Protein AF-A0A523HR66-F1 (afdb_monomer_lite)

Foldseek 3Di:
DPVLVVLLVLLVVLLVVLLVLLVVVCVVPVPDPLNVVSVVLNVVSVCCCQQCPPVVHPNVCCLVVCCVVPVVVSVVVSLCCLQVVLVVLLVVLVVLLVVLVVVLVCCVPVVPPPDDNVVSVVSNVSSVVSNVSSVVSNVVSVVVVVVVVVVVVVD

Radius of gyration: 19.07 Å; chains: 1; bounding box: 44×31×57 Å

Secondary structure (DSSP, 8-state):
--HHHHHHHHHHHHHHHHHHHHHHHHHH-TTSHHHHHHHHHHHHHHHHHHHHHSTT-HHHHHHHHHHHH-HHHHHHHHHHHHHHHH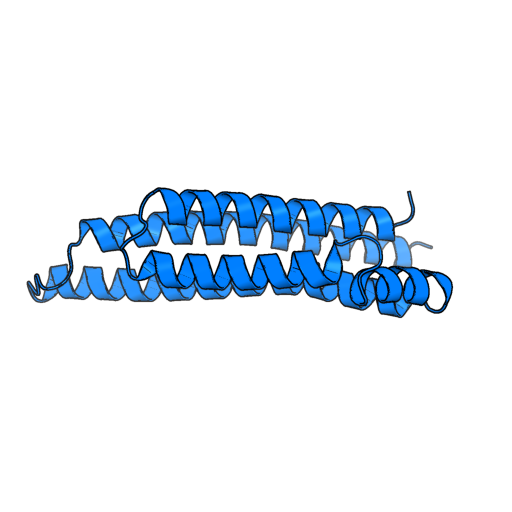HHHHHHHHHHHHHHHHHHHHHHHH--TTS-HHHHHHHHHHHHHHHHHHHHHHHHHHHHHHHHHHHHH--

Structure (mmCIF, N/CA/C/O backbone):
data_AF-A0A523HR66-F1
#
_entry.id   AF-A0A523HR66-F1
#
loop_
_atom_site.group_PDB
_atom_site.id
_atom_site.type_symbol
_atom_site.label_atom_id
_atom_site.label_alt_id
_atom_site.label_comp_id
_atom_site.label_asym_id
_atom_site.label_entity_id
_atom_site.label_seq_id
_atom_site.pdbx_PDB_ins_code
_atom_site.Cartn_x
_atom_site.Cartn_y
_atom_site.Cartn_z
_atom_site.occupancy
_atom_site.B_iso_or_equiv
_atom_site.auth_seq_id
_atom_site.auth_comp_id
_atom_site.auth_asym_id
_atom_site.auth_atom_id
_atom_site.pdbx_PDB_model_num
ATOM 1 N N . MET A 1 1 ? 21.439 -5.959 -16.331 1.00 48.25 1 MET A N 1
ATOM 2 C CA . MET A 1 1 ? 19.974 -6.101 -16.129 1.00 48.25 1 MET A CA 1
ATOM 3 C C . MET A 1 1 ? 19.286 -4.898 -16.745 1.00 48.25 1 MET A C 1
ATOM 5 O O . MET A 1 1 ? 19.610 -3.786 -16.339 1.00 48.25 1 MET A O 1
ATOM 9 N N . SER A 1 2 ? 18.375 -5.104 -17.701 1.00 54.72 2 SER A N 1
ATOM 10 C CA . SER A 1 2 ? 17.551 -4.022 -18.259 1.00 54.72 2 SER A CA 1
ATOM 11 C C . SER A 1 2 ? 16.776 -3.313 -17.135 1.00 54.72 2 SER A C 1
ATOM 13 O O . SER A 1 2 ? 16.389 -3.949 -16.150 1.00 54.72 2 SER A O 1
ATOM 15 N N . GLY A 1 3 ? 16.569 -1.993 -17.238 1.00 56.41 3 GLY A N 1
ATOM 16 C CA . GLY A 1 3 ? 15.866 -1.202 -16.208 1.00 56.41 3 GLY A CA 1
ATOM 17 C C . GLY A 1 3 ? 14.473 -1.749 -15.871 1.00 56.41 3 GLY A C 1
ATOM 18 O O . GLY A 1 3 ? 14.011 -1.676 -14.739 1.00 56.41 3 GLY A O 1
ATOM 19 N N . VAL A 1 4 ? 13.868 -2.426 -16.833 1.00 54.88 4 VAL A N 1
ATOM 20 C CA . VAL A 1 4 ? 12.575 -3.101 -16.762 1.00 54.88 4 VAL A CA 1
ATOM 21 C C . VAL A 1 4 ? 12.579 -4.278 -15.789 1.00 54.88 4 VAL A C 1
ATOM 23 O O . VAL A 1 4 ? 11.679 -4.398 -14.965 1.00 54.88 4 VAL A O 1
ATOM 26 N N . LEU A 1 5 ? 13.617 -5.120 -15.825 1.00 58.59 5 LEU A N 1
ATOM 27 C CA . LEU A 1 5 ? 13.740 -6.260 -14.916 1.00 58.59 5 LEU A CA 1
ATOM 28 C C . LEU A 1 5 ? 13.903 -5.790 -13.461 1.00 58.59 5 LEU A C 1
ATOM 30 O O . LEU A 1 5 ? 13.418 -6.438 -12.535 1.00 58.59 5 LEU A O 1
ATOM 34 N N . LYS A 1 6 ? 14.547 -4.631 -13.255 1.00 65.06 6 LYS A N 1
ATOM 35 C CA . LYS A 1 6 ? 14.640 -3.987 -11.936 1.00 65.06 6 LYS A CA 1
ATOM 36 C C . LYS A 1 6 ? 13.274 -3.479 -11.454 1.00 65.06 6 LYS A C 1
ATOM 38 O O . LYS A 1 6 ? 12.934 -3.720 -10.298 1.00 65.06 6 LYS A O 1
ATOM 43 N N . VAL A 1 7 ? 12.489 -2.834 -12.323 1.00 63.22 7 VAL A N 1
ATOM 44 C CA . VAL A 1 7 ? 11.137 -2.342 -11.990 1.00 63.22 7 VAL A CA 1
ATOM 45 C C . VAL A 1 7 ? 10.182 -3.504 -11.704 1.00 63.22 7 VAL A C 1
ATOM 47 O O . VAL A 1 7 ? 9.538 -3.509 -10.661 1.00 63.22 7 VAL A O 1
ATOM 50 N N . ALA A 1 8 ? 10.156 -4.534 -12.553 1.00 63.09 8 ALA A N 1
ATOM 51 C CA . ALA A 1 8 ? 9.316 -5.716 -12.362 1.00 63.09 8 ALA A CA 1
ATOM 52 C C . ALA A 1 8 ? 9.640 -6.454 -11.053 1.00 63.09 8 ALA A C 1
ATOM 54 O O . ALA A 1 8 ? 8.741 -6.757 -10.268 1.00 63.09 8 ALA A O 1
ATOM 55 N N . ARG A 1 9 ? 10.934 -6.676 -10.764 1.00 68.38 9 ARG A N 1
ATOM 56 C CA . ARG A 1 9 ? 11.381 -7.275 -9.497 1.00 68.38 9 ARG A CA 1
ATOM 57 C C . ARG A 1 9 ? 10.957 -6.435 -8.291 1.00 68.38 9 ARG A C 1
ATOM 59 O O . ARG A 1 9 ? 10.593 -6.993 -7.262 1.00 68.38 9 ARG A O 1
ATOM 66 N N . ARG A 1 10 ? 10.986 -5.105 -8.399 1.00 68.31 10 ARG A N 1
ATOM 67 C CA . ARG A 1 10 ? 10.560 -4.220 -7.310 1.00 68.31 10 ARG A CA 1
ATOM 68 C C . ARG A 1 10 ? 9.056 -4.269 -7.077 1.00 68.31 10 ARG A C 1
ATOM 70 O O . ARG A 1 10 ? 8.646 -4.380 -5.926 1.00 68.31 10 ARG A O 1
ATOM 77 N N . THR A 1 11 ? 8.252 -4.207 -8.135 1.00 68.19 11 THR A N 1
ATOM 78 C CA . THR A 1 11 ? 6.794 -4.333 -8.020 1.00 68.19 11 THR A CA 1
ATOM 79 C C . THR A 1 11 ? 6.434 -5.655 -7.348 1.00 68.19 11 THR A C 1
ATOM 81 O O . THR A 1 11 ? 5.623 -5.668 -6.434 1.00 68.19 11 THR A O 1
ATOM 84 N N . LEU A 1 12 ? 7.127 -6.740 -7.705 1.00 70.06 12 LEU A N 1
ATOM 85 C CA . LEU A 1 12 ? 7.025 -8.041 -7.043 1.00 70.06 12 LEU A CA 1
ATOM 86 C C . LEU A 1 12 ? 7.324 -7.999 -5.543 1.00 70.06 12 LEU A C 1
ATOM 88 O O . LEU A 1 12 ? 6.536 -8.509 -4.753 1.00 70.06 12 LEU A O 1
ATOM 92 N N . ILE A 1 13 ? 8.446 -7.391 -5.150 1.00 76.25 13 ILE A N 1
ATOM 93 C CA . ILE A 1 13 ? 8.841 -7.270 -3.739 1.00 76.25 13 ILE A CA 1
ATOM 94 C C . ILE A 1 13 ? 7.794 -6.476 -2.953 1.00 76.25 13 ILE A C 1
ATOM 96 O O . ILE A 1 13 ? 7.407 -6.893 -1.865 1.00 76.25 13 ILE A O 1
ATOM 100 N N . TRP A 1 14 ? 7.313 -5.362 -3.510 1.00 73.69 14 TRP A N 1
ATOM 101 C CA . TRP A 1 14 ? 6.275 -4.543 -2.884 1.00 73.69 14 TRP A CA 1
ATOM 102 C C . TRP A 1 14 ? 4.967 -5.323 -2.715 1.00 73.69 14 TRP A C 1
ATOM 104 O O . TRP A 1 14 ? 4.438 -5.404 -1.608 1.00 73.69 14 TRP A O 1
ATOM 114 N N . VAL A 1 15 ? 4.482 -5.947 -3.790 1.00 74.62 15 VAL A N 1
ATOM 115 C CA . VAL A 1 15 ? 3.260 -6.760 -3.786 1.00 74.62 15 VAL A CA 1
ATOM 116 C C . VAL A 1 15 ? 3.362 -7.903 -2.773 1.00 74.62 15 VAL A C 1
ATOM 118 O O . VAL A 1 15 ? 2.421 -8.138 -2.019 1.00 74.62 15 VAL A O 1
ATOM 121 N N . PHE A 1 16 ? 4.501 -8.599 -2.724 1.00 77.62 16 PHE A N 1
ATOM 122 C CA . PHE A 1 16 ? 4.715 -9.720 -1.811 1.00 77.62 16 PHE A CA 1
ATOM 123 C C . PHE A 1 16 ? 4.772 -9.270 -0.347 1.00 77.62 16 PHE A C 1
ATOM 125 O O . PHE A 1 16 ? 4.114 -9.866 0.509 1.00 77.62 16 PHE A O 1
ATOM 132 N N . ALA A 1 17 ? 5.515 -8.198 -0.054 1.00 79.38 17 ALA A N 1
ATOM 133 C CA . ALA A 1 17 ? 5.598 -7.631 1.290 1.00 79.38 17 ALA A CA 1
ATOM 134 C C . ALA A 1 17 ? 4.218 -7.179 1.781 1.00 79.38 17 ALA A C 1
ATOM 136 O O . ALA A 1 17 ? 3.811 -7.520 2.892 1.00 79.38 17 ALA A O 1
ATOM 137 N N . MET A 1 18 ? 3.465 -6.480 0.928 1.00 79.31 18 MET A N 1
ATOM 138 C CA . MET A 1 18 ? 2.143 -5.984 1.288 1.00 79.31 18 MET A CA 1
ATOM 139 C C . MET A 1 18 ? 1.123 -7.117 1.438 1.00 79.31 18 MET A C 1
ATOM 141 O O . MET A 1 18 ? 0.368 -7.138 2.405 1.00 79.31 18 MET A O 1
ATOM 145 N N . GLY A 1 19 ? 1.162 -8.119 0.554 1.00 78.44 19 GLY A N 1
ATOM 146 C CA . GLY A 1 19 ? 0.352 -9.331 0.684 1.00 78.44 19 GLY A CA 1
ATOM 147 C C . GLY A 1 19 ? 0.620 -10.086 1.989 1.00 78.44 19 GLY A C 1
ATOM 148 O O . GLY A 1 19 ? -0.320 -10.497 2.662 1.00 78.44 19 GLY A O 1
ATOM 149 N N . SER A 1 20 ? 1.888 -10.199 2.394 1.00 79.75 20 SER A N 1
ATOM 150 C CA . SER A 1 20 ? 2.286 -10.869 3.641 1.00 79.75 20 SER A CA 1
ATOM 151 C C . SER A 1 20 ? 1.758 -10.145 4.882 1.00 79.75 20 SER A C 1
ATOM 153 O O . SER A 1 20 ? 1.245 -10.782 5.800 1.00 79.75 20 SER A O 1
ATOM 155 N N . ILE A 1 21 ? 1.830 -8.810 4.895 1.00 80.94 21 ILE A N 1
ATOM 156 C CA . ILE A 1 21 ? 1.314 -7.980 5.993 1.00 80.94 21 ILE A CA 1
ATOM 157 C C . ILE A 1 21 ? -0.206 -8.112 6.105 1.00 80.94 21 ILE A C 1
ATOM 159 O O . ILE A 1 21 ? -0.729 -8.342 7.195 1.00 80.94 21 ILE A O 1
ATOM 163 N N . LEU A 1 22 ? -0.919 -8.025 4.980 1.00 80.69 22 LEU A N 1
ATOM 164 C CA . LEU A 1 22 ? -2.375 -8.148 4.973 1.00 80.69 22 LEU A CA 1
ATOM 165 C C . LEU A 1 22 ? -2.841 -9.549 5.390 1.00 80.69 22 LEU A C 1
ATOM 167 O O . LEU A 1 22 ? -3.818 -9.665 6.132 1.00 80.69 22 LEU A O 1
ATOM 171 N N . LEU A 1 23 ? -2.136 -10.604 4.959 1.00 77.69 23 LEU A N 1
ATOM 172 C CA . LEU A 1 23 ? -2.390 -11.978 5.404 1.00 77.69 23 LEU A CA 1
ATOM 173 C C . LEU A 1 23 ? -2.188 -12.109 6.915 1.00 77.69 23 LEU A C 1
ATOM 175 O O . LEU A 1 23 ? -3.057 -12.651 7.597 1.00 77.69 23 LEU A O 1
ATOM 179 N N . GLY A 1 24 ? -1.091 -11.558 7.445 1.00 77.50 24 GLY A N 1
ATOM 180 C CA . GLY A 1 24 ? -0.823 -11.524 8.882 1.00 77.50 24 GLY A CA 1
ATOM 181 C C . GLY A 1 24 ? -1.943 -10.835 9.663 1.00 77.50 24 GLY A C 1
ATOM 182 O O . GLY A 1 24 ? -2.435 -11.377 10.650 1.00 77.50 24 GLY A O 1
ATOM 183 N N . PHE A 1 25 ? -2.427 -9.687 9.189 1.00 76.38 25 PHE A N 1
ATOM 184 C CA . PHE A 1 25 ? -3.528 -8.970 9.836 1.00 76.38 25 PHE A CA 1
ATOM 185 C C . PHE A 1 25 ? -4.864 -9.703 9.760 1.00 76.38 25 PHE A C 1
ATOM 187 O O . PHE A 1 25 ? -5.579 -9.768 10.761 1.00 76.38 25 PHE A O 1
ATOM 194 N N . SER A 1 26 ? -5.192 -10.302 8.613 1.00 72.94 26 SER A N 1
ATOM 195 C CA . SER A 1 26 ? -6.419 -11.091 8.480 1.00 72.94 26 SER A CA 1
ATOM 196 C C . SER A 1 26 ? -6.388 -12.374 9.312 1.00 72.94 26 SER A C 1
ATOM 198 O O . SER A 1 26 ? -7.456 -12.846 9.698 1.00 72.94 26 SER A O 1
ATOM 200 N N . ALA A 1 27 ? -5.211 -12.955 9.560 1.00 71.44 27 ALA A N 1
ATOM 201 C CA . ALA A 1 27 ? -5.063 -14.135 10.407 1.00 71.44 27 ALA A CA 1
ATOM 202 C C . ALA A 1 27 ? -5.191 -13.790 11.899 1.00 71.44 27 ALA A C 1
ATOM 204 O O . ALA A 1 27 ? -5.789 -14.551 12.654 1.00 71.44 27 ALA A O 1
ATOM 205 N N . LEU A 1 28 ? -4.668 -12.633 12.316 1.00 72.25 28 LEU A N 1
ATOM 206 C CA . LEU A 1 28 ? -4.679 -12.207 13.718 1.00 72.25 28 LEU A CA 1
ATOM 207 C C . LEU A 1 28 ? -6.046 -11.702 14.199 1.00 72.25 28 LEU A C 1
ATOM 209 O O . LEU A 1 28 ? -6.320 -11.757 15.395 1.00 72.25 28 LEU A O 1
ATOM 213 N N . ASN A 1 29 ? -6.909 -11.208 13.305 1.00 65.94 29 ASN A N 1
ATOM 214 C CA . ASN A 1 29 ? -8.242 -10.738 13.687 1.00 65.94 29 ASN A CA 1
ATOM 215 C C . ASN A 1 29 ? -9.292 -10.982 12.581 1.00 65.94 29 ASN A C 1
ATOM 217 O O . ASN A 1 29 ? -9.685 -10.039 11.893 1.00 65.94 29 ASN A O 1
ATOM 221 N N . PRO A 1 30 ? -9.758 -12.232 12.387 1.00 61.81 30 PRO A N 1
ATOM 222 C CA . PRO A 1 30 ? -10.580 -12.627 11.238 1.00 61.81 30 PRO A CA 1
ATOM 223 C C . PRO A 1 30 ? -12.051 -12.181 11.291 1.00 61.81 30 PRO A C 1
ATOM 225 O O . PRO A 1 30 ? -12.735 -12.278 10.268 1.00 61.81 30 PRO A O 1
ATOM 228 N N . PHE A 1 31 ? -12.547 -11.721 12.443 1.00 65.19 31 PHE A N 1
ATOM 229 C CA . PHE A 1 31 ? -13.963 -11.386 12.652 1.00 65.19 31 PHE A CA 1
ATOM 230 C C . PHE A 1 31 ? -14.232 -9.881 12.796 1.00 65.19 31 PHE A C 1
ATOM 232 O O . PHE A 1 31 ? -15.388 -9.480 12.889 1.00 65.19 31 PHE A O 1
ATOM 239 N N . SER A 1 32 ? -13.195 -9.036 12.796 1.00 65.44 32 SER A N 1
ATOM 240 C CA . SER A 1 32 ? -13.386 -7.582 12.851 1.00 65.44 32 SER A CA 1
ATOM 241 C C . SER A 1 32 ? -13.841 -7.008 11.507 1.00 65.44 32 SER A C 1
ATOM 243 O O . SER A 1 32 ? -13.539 -7.545 10.439 1.00 65.44 32 SER A O 1
ATOM 245 N N . SER A 1 33 ? -14.516 -5.858 11.542 1.00 64.62 33 SER A N 1
ATOM 246 C CA . SER A 1 33 ? -14.818 -5.051 10.349 1.00 64.62 33 SER A CA 1
ATOM 247 C C . SER A 1 33 ? -13.548 -4.691 9.561 1.00 64.62 33 SER A C 1
ATOM 249 O O . SER A 1 33 ? -13.562 -4.659 8.329 1.00 64.62 33 SER A O 1
ATOM 251 N N . THR A 1 34 ? -12.420 -4.534 10.259 1.00 66.81 34 THR A N 1
ATOM 252 C CA . THR A 1 34 ? -11.082 -4.351 9.685 1.00 66.81 34 THR A CA 1
ATOM 253 C C . THR A 1 34 ? -10.662 -5.537 8.808 1.00 66.81 34 THR A C 1
ATOM 255 O O . THR A 1 34 ? -10.068 -5.337 7.749 1.00 66.81 34 THR A O 1
ATOM 258 N N . ALA A 1 35 ? -11.034 -6.769 9.168 1.00 66.31 35 ALA A N 1
ATOM 259 C CA . ALA A 1 35 ? -10.717 -7.974 8.400 1.00 66.31 35 ALA A CA 1
ATOM 260 C C . ALA A 1 35 ? -11.328 -7.958 6.991 1.00 66.31 35 ALA A C 1
ATOM 262 O O . ALA A 1 35 ? -10.704 -8.428 6.041 1.00 66.31 35 ALA A O 1
ATOM 263 N N . LEU A 1 36 ? -12.534 -7.402 6.836 1.00 71.12 36 LEU A N 1
ATOM 264 C CA . LEU A 1 36 ? -13.216 -7.308 5.543 1.00 71.12 36 LEU A CA 1
ATOM 265 C C . LEU A 1 36 ? -12.462 -6.360 4.599 1.00 71.12 36 LEU A C 1
ATOM 267 O O . LEU A 1 36 ? -12.207 -6.712 3.447 1.00 71.12 36 LEU A O 1
ATOM 271 N N . VAL A 1 37 ? -12.010 -5.212 5.113 1.00 72.44 37 VAL A N 1
ATOM 272 C CA . VAL A 1 37 ? -11.172 -4.263 4.362 1.00 72.44 37 VAL A CA 1
ATOM 273 C C . VAL A 1 37 ? -9.833 -4.901 3.983 1.00 72.44 37 VAL A C 1
ATOM 275 O O . VAL A 1 37 ? -9.426 -4.829 2.825 1.00 72.44 37 VAL A O 1
ATOM 278 N N . MET A 1 38 ? -9.177 -5.605 4.911 1.00 73.44 38 MET A N 1
ATOM 279 C CA . MET A 1 38 ? -7.915 -6.304 4.628 1.00 73.44 38 MET A CA 1
ATOM 280 C C . MET A 1 38 ? -8.082 -7.403 3.567 1.00 73.44 38 MET A C 1
ATOM 282 O O . MET A 1 38 ? -7.226 -7.552 2.697 1.00 73.44 38 MET A O 1
ATOM 286 N N . ARG A 1 39 ? -9.201 -8.141 3.578 1.00 75.19 39 ARG A N 1
ATOM 287 C CA . ARG A 1 39 ? -9.538 -9.143 2.550 1.00 75.19 39 ARG A CA 1
ATOM 288 C C . ARG A 1 39 ? -9.795 -8.513 1.183 1.00 75.19 39 ARG A C 1
ATOM 290 O O . ARG A 1 39 ? -9.326 -9.051 0.186 1.00 75.19 39 ARG A O 1
ATOM 297 N N . LEU A 1 40 ? -10.482 -7.371 1.127 1.00 78.62 40 LEU A N 1
ATOM 298 C CA . LEU A 1 40 ? -10.666 -6.609 -0.114 1.00 78.62 40 LEU A CA 1
ATOM 299 C C . LEU A 1 40 ? -9.325 -6.120 -0.675 1.00 78.62 40 LEU A C 1
ATOM 301 O O . LEU A 1 40 ? -9.061 -6.282 -1.864 1.00 78.62 40 LEU A O 1
ATOM 305 N N . LEU A 1 41 ? -8.445 -5.590 0.178 1.00 78.69 41 LEU A N 1
ATOM 306 C CA . LEU A 1 41 ? -7.093 -5.186 -0.218 1.00 78.69 41 LEU A CA 1
ATOM 307 C C . LEU A 1 41 ? -6.260 -6.373 -0.719 1.00 78.69 41 LEU A C 1
ATOM 309 O O . LEU A 1 41 ? -5.561 -6.253 -1.727 1.00 78.69 41 LEU A O 1
ATOM 313 N N . MET A 1 42 ? -6.369 -7.533 -0.065 1.00 79.06 42 MET A N 1
ATOM 314 C CA . MET A 1 42 ? -5.743 -8.766 -0.542 1.00 79.06 42 MET A CA 1
ATOM 315 C C . MET A 1 42 ? -6.308 -9.231 -1.876 1.00 79.06 42 MET A C 1
ATOM 3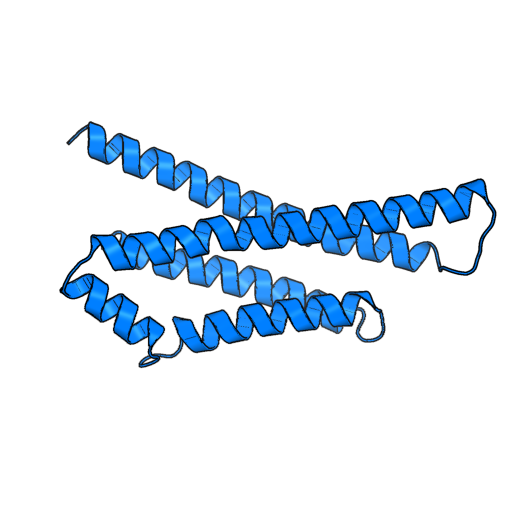17 O O . MET A 1 42 ? -5.533 -9.662 -2.721 1.00 79.06 42 MET A O 1
ATOM 321 N N . LEU A 1 43 ? -7.621 -9.122 -2.098 1.00 79.25 43 LEU A N 1
ATOM 322 C CA . LEU A 1 43 ? -8.240 -9.459 -3.378 1.00 79.25 43 LEU A CA 1
ATOM 323 C C . LEU A 1 43 ? -7.709 -8.552 -4.492 1.00 79.25 43 LEU A C 1
ATOM 325 O O . LEU A 1 43 ? -7.362 -9.044 -5.560 1.00 79.25 43 LEU A O 1
ATOM 329 N N . ILE A 1 44 ? -7.573 -7.249 -4.235 1.00 75.75 44 ILE A N 1
ATOM 330 C CA . ILE A 1 44 ? -6.987 -6.299 -5.191 1.00 75.75 44 ILE A CA 1
ATOM 331 C C . ILE A 1 44 ? -5.541 -6.694 -5.519 1.00 75.75 44 ILE A C 1
ATOM 333 O O . ILE A 1 44 ? -5.181 -6.785 -6.692 1.00 75.75 44 ILE A O 1
ATOM 337 N N . LEU A 1 45 ? -4.720 -6.991 -4.506 1.00 74.12 45 LEU A N 1
ATOM 338 C CA . LEU A 1 45 ? -3.351 -7.477 -4.714 1.00 74.12 45 LEU A CA 1
ATOM 339 C C . LEU A 1 45 ? -3.320 -8.805 -5.471 1.00 74.12 45 LEU A C 1
ATOM 341 O O . LEU A 1 45 ? -2.498 -8.963 -6.368 1.00 74.12 45 LEU A O 1
ATOM 345 N N . ALA A 1 46 ? -4.221 -9.733 -5.156 1.00 70.69 46 ALA A N 1
ATOM 346 C CA . ALA A 1 46 ? -4.346 -11.017 -5.830 1.00 70.69 46 ALA A CA 1
ATOM 347 C C . ALA A 1 46 ? -4.758 -10.848 -7.297 1.00 70.69 46 ALA A C 1
ATOM 349 O O . ALA A 1 46 ? -4.230 -11.551 -8.148 1.00 70.69 46 ALA A O 1
ATOM 350 N N . 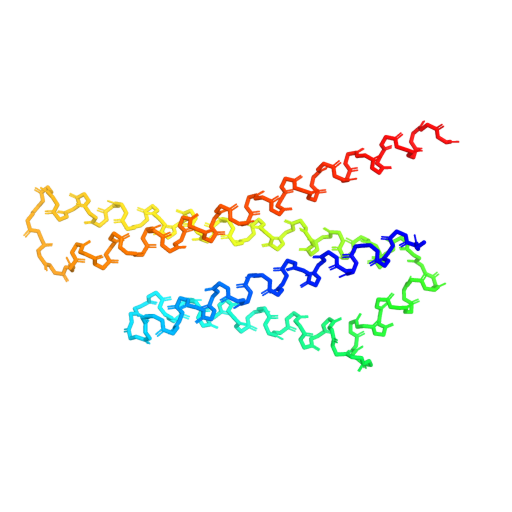VAL A 1 47 ? -5.630 -9.889 -7.621 1.00 69.75 47 VAL A N 1
ATOM 351 C CA . VAL A 1 47 ? -5.987 -9.541 -9.004 1.00 69.75 47 VAL A CA 1
ATOM 352 C C . VAL A 1 47 ? -4.793 -8.920 -9.729 1.00 69.75 47 VAL A C 1
ATOM 354 O O . VAL A 1 47 ? -4.515 -9.300 -10.862 1.00 69.75 47 VAL A O 1
ATOM 357 N N . ILE A 1 48 ? -4.035 -8.029 -9.082 1.00 67.44 48 ILE A N 1
ATOM 358 C CA . ILE A 1 48 ? -2.801 -7.458 -9.650 1.00 67.44 48 ILE A CA 1
ATOM 359 C C . ILE A 1 48 ? -1.751 -8.556 -9.886 1.00 67.44 48 ILE A C 1
ATOM 361 O O . ILE A 1 48 ? -1.106 -8.569 -10.933 1.00 67.44 48 ILE A O 1
ATOM 365 N N . LEU A 1 49 ? -1.605 -9.504 -8.957 1.00 66.81 49 LEU A N 1
ATOM 366 C CA . LEU A 1 49 ? -0.745 -10.687 -9.075 1.00 66.81 49 LEU A CA 1
ATOM 367 C C . LEU A 1 49 ? -1.210 -11.618 -10.197 1.00 66.81 49 LEU A C 1
ATOM 369 O O . LEU A 1 49 ? -0.419 -12.001 -11.052 1.00 66.81 49 LEU A O 1
ATOM 373 N N . ALA A 1 50 ? -2.491 -11.969 -10.233 1.00 62.97 50 ALA A N 1
ATOM 374 C CA . ALA A 1 50 ? -3.052 -12.873 -11.230 1.00 62.97 50 ALA A CA 1
ATOM 375 C C . ALA A 1 50 ? -2.972 -12.270 -12.637 1.00 62.97 50 ALA A C 1
ATOM 377 O O . ALA A 1 50 ? -2.598 -12.945 -13.595 1.00 62.97 50 ALA A O 1
ATOM 378 N N . ALA A 1 51 ? -3.259 -10.976 -12.760 1.00 60.00 51 ALA A N 1
ATOM 379 C CA . ALA A 1 51 ? -3.172 -10.272 -14.023 1.00 60.00 51 ALA A CA 1
ATOM 380 C C . ALA A 1 51 ? -1.714 -9.997 -14.423 1.00 60.00 51 ALA A C 1
ATOM 382 O O . ALA A 1 51 ? -1.374 -10.160 -15.589 1.00 60.00 51 ALA A O 1
ATOM 383 N N . GLY A 1 52 ? -0.833 -9.615 -13.497 1.00 53.28 52 GLY A N 1
ATOM 384 C CA . GLY A 1 52 ? 0.521 -9.133 -13.797 1.00 53.28 52 GLY A CA 1
ATOM 385 C C . GLY A 1 52 ? 1.656 -10.155 -13.688 1.00 53.28 52 GLY A C 1
ATOM 386 O O . GLY A 1 52 ? 2.696 -9.947 -14.308 1.00 53.28 52 GLY A O 1
ATOM 387 N N . LEU A 1 53 ? 1.488 -11.233 -12.915 1.00 54.69 53 LEU A N 1
ATOM 388 C CA . LEU A 1 53 ? 2.577 -12.135 -12.511 1.00 54.69 53 LEU A CA 1
ATOM 389 C C . LEU A 1 53 ? 2.390 -13.604 -12.872 1.00 54.69 53 LEU A C 1
ATOM 391 O O . LEU A 1 53 ? 3.343 -14.372 -12.739 1.00 54.69 53 LEU A O 1
ATOM 395 N N . PHE A 1 54 ? 1.226 -13.999 -13.391 1.00 53.31 54 PHE A N 1
ATOM 396 C CA . PHE A 1 54 ? 1.129 -15.304 -14.031 1.00 53.31 54 PHE A CA 1
ATOM 397 C C . PHE A 1 54 ? 1.952 -15.301 -15.328 1.00 53.31 54 PHE A C 1
ATOM 399 O O . PHE A 1 54 ? 1.694 -14.473 -16.211 1.00 53.31 54 PHE A O 1
ATOM 406 N N . PRO A 1 55 ? 2.921 -16.221 -15.492 1.00 48.09 55 PRO A N 1
ATOM 407 C CA . PRO A 1 55 ? 3.569 -16.400 -16.782 1.00 48.09 55 PRO A CA 1
ATOM 408 C C . PRO A 1 55 ? 2.478 -16.694 -17.819 1.00 48.09 55 PRO A C 1
ATOM 410 O O . PRO A 1 55 ? 1.581 -17.496 -17.569 1.00 48.09 55 PRO A O 1
ATOM 413 N N . ASN A 1 56 ? 2.527 -16.000 -18.960 1.00 52.62 56 ASN A N 1
ATOM 414 C CA . ASN A 1 56 ? 1.505 -16.012 -20.019 1.00 52.62 56 ASN A CA 1
ATOM 415 C C . ASN A 1 56 ? 0.166 -15.293 -19.737 1.00 52.62 56 ASN A C 1
ATOM 417 O O . ASN A 1 56 ? -0.733 -15.395 -20.580 1.00 52.62 56 ASN A O 1
ATOM 421 N N . SER A 1 57 ? 0.023 -14.519 -18.657 1.00 57.75 57 SER A N 1
ATOM 422 C CA . SER A 1 57 ? -1.151 -13.649 -18.465 1.00 57.75 57 SER A CA 1
ATOM 423 C C . SER A 1 57 ? -1.214 -12.520 -19.510 1.00 57.75 57 SER A C 1
ATOM 425 O O . SER A 1 57 ? -0.196 -12.155 -20.102 1.00 57.75 57 SER A O 1
ATOM 427 N N . TYR A 1 58 ? -2.399 -11.937 -19.743 1.00 57.34 58 TYR A N 1
ATOM 428 C CA . TYR A 1 58 ? -2.571 -10.841 -20.713 1.00 57.34 58 TYR A CA 1
ATOM 429 C C . TYR A 1 58 ? -1.658 -9.651 -20.400 1.00 57.34 58 TYR A C 1
ATOM 431 O O . TYR A 1 58 ? -1.008 -9.133 -21.296 1.00 57.34 58 TYR A O 1
ATOM 439 N N . LEU A 1 59 ? -1.540 -9.263 -19.128 1.00 53.88 59 LEU A N 1
ATOM 440 C CA . LEU A 1 59 ? -0.709 -8.141 -18.688 1.00 53.88 59 LEU A CA 1
ATOM 441 C C . LEU A 1 59 ? 0.792 -8.487 -18.674 1.00 53.88 59 LEU A C 1
ATOM 443 O O . LEU A 1 59 ? 1.592 -7.611 -18.979 1.00 53.88 59 LEU A O 1
ATOM 447 N N . HIS A 1 60 ? 1.187 -9.745 -18.424 1.00 58.28 60 HIS A N 1
ATOM 448 C CA . HIS A 1 60 ? 2.572 -10.207 -18.600 1.00 58.28 60 HIS A CA 1
ATOM 449 C C . HIS A 1 60 ? 2.968 -10.218 -20.080 1.00 58.28 60 HIS A C 1
ATOM 451 O O . HIS A 1 60 ? 4.000 -9.663 -20.446 1.00 58.28 60 HIS A O 1
ATOM 457 N N . ARG A 1 61 ? 2.135 -10.802 -20.955 1.00 60.09 61 ARG A N 1
ATOM 458 C CA . ARG A 1 61 ? 2.363 -10.789 -22.408 1.00 60.09 61 ARG A CA 1
ATOM 459 C C . ARG A 1 61 ? 2.331 -9.375 -22.957 1.00 60.09 61 ARG A C 1
ATOM 461 O O . ARG A 1 61 ? 3.172 -9.065 -23.779 1.00 60.09 61 ARG A O 1
ATOM 468 N N . PHE A 1 62 ? 1.413 -8.530 -22.491 1.00 56.41 62 PHE A N 1
ATOM 469 C CA . PHE A 1 62 ? 1.348 -7.124 -22.867 1.00 56.41 62 PHE A CA 1
ATOM 470 C C . PHE A 1 62 ? 2.569 -6.368 -22.365 1.00 56.41 62 PHE A C 1
ATOM 472 O O . PHE A 1 62 ? 3.129 -5.604 -23.130 1.00 56.41 62 PHE A O 1
ATOM 479 N N . ALA A 1 63 ? 3.034 -6.584 -21.132 1.00 56.19 63 ALA A N 1
ATOM 480 C CA . ALA A 1 63 ? 4.267 -5.980 -20.641 1.00 56.19 63 ALA A CA 1
ATOM 481 C C . ALA A 1 63 ? 5.447 -6.418 -21.511 1.00 56.19 63 ALA A C 1
ATOM 483 O O . ALA A 1 63 ? 6.093 -5.562 -22.090 1.00 56.19 63 ALA A O 1
ATOM 484 N N . VAL A 1 64 ? 5.681 -7.720 -21.689 1.00 57.81 64 VAL A N 1
ATOM 485 C CA . VAL A 1 64 ? 6.794 -8.249 -22.498 1.00 57.81 64 VAL A CA 1
ATOM 486 C C . VAL A 1 64 ? 6.699 -7.815 -23.970 1.00 57.81 64 VAL A C 1
ATOM 488 O O . VAL A 1 64 ? 7.687 -7.357 -24.531 1.00 57.81 64 VAL A O 1
ATOM 491 N N . SER A 1 65 ? 5.514 -7.852 -24.589 1.00 55.34 65 SER A N 1
ATOM 492 C CA . SER A 1 65 ? 5.323 -7.445 -25.990 1.00 55.34 65 SER A CA 1
ATOM 493 C C . SER A 1 65 ? 5.398 -5.933 -26.187 1.00 55.34 65 SER A C 1
ATOM 495 O O . SER A 1 65 ? 5.969 -5.464 -27.169 1.00 55.34 65 SER A O 1
ATOM 497 N N . SER A 1 66 ? 4.870 -5.143 -25.249 1.00 51.44 66 SER A N 1
ATOM 498 C CA . SER A 1 66 ? 5.047 -3.691 -25.264 1.00 51.44 66 SER A CA 1
ATOM 499 C C . SER A 1 66 ? 6.477 -3.299 -24.908 1.00 51.44 66 SER A C 1
ATOM 501 O O . SER A 1 66 ? 6.915 -2.248 -25.348 1.00 51.44 66 SER A O 1
ATOM 503 N N . LEU A 1 67 ? 7.241 -4.137 -24.209 1.00 53.59 67 LEU A N 1
ATOM 504 C CA . LEU A 1 67 ? 8.671 -3.947 -23.978 1.00 53.59 67 LEU A CA 1
ATOM 505 C C . LEU A 1 67 ? 9.516 -4.208 -25.229 1.00 53.59 67 LEU A C 1
ATOM 507 O O . LEU A 1 67 ? 10.445 -3.443 -25.470 1.00 53.59 67 LEU A O 1
ATOM 511 N N . ASP A 1 68 ? 9.158 -5.208 -26.037 1.00 52.22 68 ASP A N 1
ATOM 512 C CA . ASP A 1 68 ? 9.833 -5.495 -27.310 1.00 52.22 68 ASP A CA 1
ATOM 513 C C . ASP A 1 68 ? 9.436 -4.519 -28.430 1.00 52.22 68 ASP A C 1
ATOM 515 O O . ASP A 1 68 ? 10.273 -4.138 -29.243 1.00 52.22 68 ASP A O 1
ATOM 519 N N . GLN A 1 69 ? 8.172 -4.076 -28.483 1.00 54.25 69 GLN A N 1
ATOM 520 C CA . GLN A 1 69 ? 7.681 -3.222 -29.576 1.00 54.25 69 GLN A CA 1
ATOM 521 C C . GLN A 1 69 ? 7.680 -1.717 -29.256 1.00 54.25 69 GLN A C 1
ATOM 523 O O . GLN A 1 69 ? 7.833 -0.907 -30.170 1.00 54.25 69 GLN A O 1
ATOM 528 N N . ARG A 1 70 ? 7.450 -1.307 -27.995 1.00 53.94 70 ARG A N 1
ATOM 529 C CA . ARG A 1 70 ? 7.362 0.106 -27.549 1.00 53.94 70 ARG A CA 1
ATOM 530 C C . ARG A 1 70 ? 7.782 0.270 -26.071 1.00 53.94 70 ARG A C 1
ATOM 532 O O . ARG A 1 70 ? 6.923 0.584 -25.232 1.00 53.94 70 ARG A O 1
ATOM 539 N N . PRO A 1 71 ? 9.075 0.095 -25.736 1.00 54.12 71 PRO A N 1
ATOM 540 C CA . PRO A 1 71 ? 9.578 -0.011 -24.357 1.00 54.12 71 PRO A CA 1
ATOM 541 C C . PRO A 1 71 ? 9.163 1.138 -23.425 1.00 54.12 71 PRO A C 1
ATOM 543 O O . PRO A 1 71 ? 9.009 0.947 -22.217 1.00 54.12 71 PRO A O 1
ATOM 546 N N . GLU A 1 72 ? 8.888 2.319 -23.976 1.00 59.00 72 GLU A N 1
ATOM 547 C CA . GLU A 1 72 ? 8.400 3.477 -23.227 1.00 59.00 72 GLU A CA 1
ATOM 548 C C . GLU A 1 72 ? 7.001 3.289 -22.614 1.00 59.00 72 GLU A C 1
ATOM 550 O O . GLU A 1 72 ? 6.740 3.791 -21.520 1.00 59.00 72 GLU A O 1
ATOM 555 N N . ARG A 1 73 ? 6.082 2.572 -23.280 1.00 55.53 73 ARG A N 1
ATOM 556 C CA . ARG A 1 73 ? 4.691 2.414 -22.808 1.00 55.53 73 ARG A CA 1
ATOM 557 C C . ARG A 1 73 ? 4.569 1.364 -21.705 1.00 55.53 73 ARG A C 1
ATOM 559 O O . ARG A 1 73 ? 3.905 1.628 -20.704 1.00 55.53 73 ARG A O 1
ATOM 566 N N . GLY A 1 74 ? 5.243 0.220 -21.852 1.00 54.94 74 GLY A N 1
ATOM 567 C CA . GLY A 1 74 ? 5.295 -0.821 -20.816 1.00 54.94 74 GLY A CA 1
ATOM 568 C C . GLY A 1 74 ? 5.999 -0.338 -19.543 1.00 54.94 74 GLY A C 1
ATOM 569 O O . GLY A 1 74 ? 5.532 -0.591 -18.432 1.00 54.94 74 GLY A O 1
ATOM 570 N N . SER A 1 75 ? 7.060 0.462 -19.707 1.00 58.84 75 SER A N 1
ATOM 571 C CA . SER A 1 75 ? 7.751 1.139 -18.604 1.00 58.84 75 SER A CA 1
ATOM 572 C C . SER A 1 75 ? 6.833 2.114 -17.854 1.00 58.84 75 SER A C 1
ATOM 574 O O . SER A 1 75 ? 6.741 2.043 -16.629 1.00 58.84 75 SER A O 1
ATOM 576 N N . ARG A 1 76 ? 6.076 2.971 -18.562 1.00 64.62 76 ARG A N 1
ATOM 577 C CA . ARG A 1 76 ? 5.154 3.933 -17.925 1.00 64.62 76 ARG A CA 1
ATOM 578 C C . ARG A 1 76 ? 4.089 3.256 -17.070 1.00 64.62 76 ARG A C 1
ATOM 580 O O . ARG A 1 76 ? 3.844 3.724 -15.967 1.00 64.62 76 ARG A O 1
ATOM 587 N N . LEU A 1 77 ? 3.482 2.168 -17.544 1.00 65.06 77 LEU A N 1
ATOM 588 C CA . LEU A 1 77 ? 2.423 1.479 -16.801 1.00 65.06 77 LEU A CA 1
ATOM 589 C C . LEU A 1 77 ? 2.963 0.799 -15.533 1.00 65.06 77 LEU A C 1
ATOM 591 O O . LEU A 1 77 ? 2.350 0.908 -14.474 1.00 65.06 77 LEU A O 1
ATOM 595 N N . MET A 1 78 ? 4.147 0.179 -15.600 1.00 65.06 78 MET A N 1
ATOM 596 C CA . MET A 1 78 ? 4.792 -0.377 -14.405 1.00 65.06 78 MET A CA 1
ATOM 597 C C . MET A 1 78 ? 5.239 0.698 -13.409 1.00 65.06 78 MET A C 1
ATOM 599 O O . MET A 1 78 ? 5.082 0.496 -12.208 1.00 65.06 78 MET A O 1
ATOM 603 N N . VAL A 1 79 ? 5.747 1.838 -13.889 1.00 66.12 79 VAL A N 1
ATOM 604 C CA . VAL A 1 79 ? 6.064 3.003 -13.043 1.00 66.12 79 VAL A CA 1
ATOM 605 C C . VAL A 1 79 ? 4.797 3.566 -12.394 1.00 66.12 79 VAL A C 1
ATOM 607 O O . VAL A 1 79 ? 4.809 3.958 -11.232 1.00 66.12 79 VAL A O 1
ATOM 610 N N . MET A 1 80 ? 3.681 3.572 -13.123 1.00 69.00 80 MET A N 1
ATOM 611 C CA . MET A 1 80 ? 2.395 4.007 -12.591 1.00 69.00 80 MET A CA 1
ATOM 612 C C . MET A 1 80 ? 1.960 3.087 -11.447 1.00 69.00 80 MET A C 1
ATOM 614 O O . MET A 1 80 ? 1.694 3.564 -10.352 1.00 69.00 80 MET A O 1
ATOM 618 N N . ILE A 1 81 ? 1.985 1.767 -11.641 1.00 68.62 81 ILE A N 1
ATOM 619 C CA . ILE A 1 81 ? 1.626 0.803 -10.588 1.00 68.62 81 ILE A CA 1
ATOM 620 C C . ILE A 1 81 ? 2.565 0.915 -9.378 1.00 68.62 81 ILE A C 1
ATOM 622 O O . ILE A 1 81 ? 2.096 0.885 -8.242 1.00 68.62 81 ILE A O 1
ATOM 626 N N . SER A 1 82 ? 3.872 1.081 -9.595 1.00 67.31 82 SER A N 1
ATOM 627 C CA . SER A 1 82 ? 4.841 1.152 -8.497 1.00 67.31 82 SER A CA 1
ATOM 628 C C . SER A 1 82 ? 4.740 2.434 -7.666 1.00 67.31 82 SER A C 1
ATOM 630 O O . SER A 1 82 ? 5.118 2.415 -6.499 1.00 67.31 82 SER A O 1
ATOM 632 N N . VAL A 1 83 ? 4.211 3.529 -8.221 1.00 73.38 83 VAL A N 1
ATOM 633 C CA . VAL A 1 83 ? 3.988 4.790 -7.491 1.00 73.38 83 VAL A CA 1
ATOM 634 C C . VAL A 1 83 ? 2.569 4.871 -6.926 1.00 73.38 83 VAL A C 1
ATOM 636 O O . VAL A 1 83 ? 2.395 5.156 -5.742 1.00 73.38 83 VAL A O 1
ATOM 639 N N . PHE A 1 84 ? 1.550 4.588 -7.742 1.00 78.19 84 PHE A N 1
ATOM 640 C CA . PHE A 1 84 ? 0.151 4.679 -7.323 1.00 78.19 84 PHE A CA 1
ATOM 641 C C . PHE A 1 84 ? -0.242 3.571 -6.347 1.00 78.19 84 PHE A C 1
ATOM 643 O O . PHE A 1 84 ? -1.041 3.831 -5.456 1.00 78.19 84 PHE A O 1
ATOM 650 N N . GLY A 1 85 ? 0.333 2.369 -6.459 1.00 75.56 85 GLY A N 1
ATOM 651 C CA . GLY A 1 85 ? 0.068 1.265 -5.535 1.00 75.56 85 GLY A CA 1
ATOM 652 C C . GLY A 1 85 ? 0.332 1.658 -4.077 1.00 75.56 85 GLY A C 1
ATOM 653 O O . GLY A 1 85 ? -0.615 1.719 -3.294 1.00 75.56 85 GLY A O 1
ATOM 654 N N . PRO A 1 86 ? 1.577 2.003 -3.701 1.00 80.19 86 PRO A N 1
ATOM 655 C CA . PRO A 1 86 ? 1.887 2.474 -2.353 1.00 80.19 86 PRO A CA 1
ATOM 656 C C . PRO A 1 86 ? 1.051 3.689 -1.929 1.00 80.19 86 PRO A C 1
ATOM 658 O O . PRO A 1 86 ? 0.622 3.761 -0.782 1.00 80.19 86 PRO A O 1
ATOM 661 N N . LEU A 1 87 ? 0.771 4.623 -2.845 1.00 84.12 87 LEU A N 1
ATOM 662 C CA . LEU A 1 87 ? -0.015 5.819 -2.542 1.00 84.12 87 LEU A CA 1
ATOM 663 C C . LEU A 1 87 ? -1.464 5.484 -2.155 1.00 84.12 87 LEU A C 1
ATOM 665 O O . LEU A 1 87 ? -1.967 6.016 -1.170 1.00 84.12 87 LEU A O 1
ATOM 669 N N . VAL A 1 88 ? -2.115 4.560 -2.868 1.00 84.12 88 VAL A N 1
ATOM 670 C CA . VAL A 1 88 ? -3.472 4.088 -2.540 1.00 84.12 88 VAL A CA 1
ATOM 671 C C . VAL A 1 88 ? -3.503 3.439 -1.157 1.00 84.12 88 VAL A C 1
ATOM 673 O O . VAL A 1 88 ? -4.364 3.770 -0.343 1.00 84.12 88 VAL A O 1
ATOM 676 N N . PHE A 1 89 ? -2.541 2.564 -0.854 1.00 82.50 89 PHE A N 1
ATOM 677 C CA . PHE A 1 89 ? -2.451 1.931 0.465 1.00 82.50 89 PHE A CA 1
ATOM 678 C C . PHE A 1 89 ? -2.203 2.947 1.585 1.00 82.50 89 PHE A C 1
ATOM 680 O O . PHE A 1 89 ? -2.770 2.814 2.670 1.00 82.50 89 PHE A O 1
ATOM 687 N N . LEU A 1 90 ? -1.409 3.986 1.321 1.00 84.31 90 LEU A N 1
ATOM 688 C CA . LEU A 1 90 ? -1.142 5.056 2.276 1.00 84.31 90 LEU A CA 1
ATOM 689 C C . LEU A 1 90 ? -2.394 5.892 2.568 1.00 84.31 90 LEU A C 1
ATOM 691 O O . LEU A 1 90 ? -2.680 6.158 3.733 1.00 84.31 90 LEU A O 1
ATOM 695 N N . VAL A 1 91 ? -3.173 6.242 1.539 1.00 85.31 91 VAL A N 1
ATOM 696 C CA . VAL A 1 91 ? -4.445 6.968 1.698 1.00 85.31 91 VAL A CA 1
ATOM 697 C C . VAL A 1 91 ? -5.441 6.146 2.514 1.00 85.31 91 VAL A C 1
ATOM 699 O O . VAL A 1 91 ? -5.980 6.647 3.495 1.00 85.31 91 VAL A O 1
ATOM 702 N N . ILE A 1 92 ? -5.631 4.869 2.168 1.00 83.31 92 ILE A N 1
ATOM 703 C CA . ILE A 1 92 ? -6.547 3.975 2.897 1.00 83.31 92 ILE A CA 1
ATOM 704 C C . ILE A 1 92 ? -6.123 3.844 4.364 1.00 83.31 92 ILE A C 1
ATOM 706 O O . ILE A 1 92 ? -6.961 3.928 5.260 1.00 83.31 92 ILE A O 1
ATOM 710 N N . SER A 1 93 ? -4.819 3.700 4.613 1.00 81.81 93 SER A N 1
ATOM 711 C CA . SER A 1 93 ? -4.268 3.626 5.969 1.00 81.81 93 SER A CA 1
ATOM 712 C C . SER A 1 93 ? -4.539 4.903 6.766 1.00 81.81 93 SER A C 1
ATOM 714 O O . SER A 1 93 ? -5.022 4.829 7.893 1.00 81.81 93 SER A O 1
ATOM 716 N N . ALA A 1 94 ? -4.280 6.074 6.180 1.00 81.81 94 ALA A N 1
ATOM 717 C CA . ALA A 1 94 ? -4.490 7.361 6.837 1.00 81.81 94 ALA A CA 1
ATOM 718 C C . ALA A 1 94 ? -5.972 7.610 7.160 1.00 81.81 94 ALA A C 1
ATOM 720 O O . ALA A 1 94 ? -6.297 7.994 8.284 1.00 81.81 94 ALA A O 1
ATOM 721 N N . SER A 1 95 ? -6.876 7.332 6.214 1.00 83.06 95 SER A N 1
ATOM 722 C CA . SER A 1 95 ? -8.321 7.461 6.429 1.00 83.06 95 SER A CA 1
ATOM 723 C C . SER A 1 95 ? -8.823 6.533 7.537 1.00 83.06 95 SER A C 1
ATOM 725 O O . SER A 1 95 ? -9.625 6.949 8.371 1.00 83.06 95 SER A O 1
ATOM 727 N N . ALA A 1 96 ? -8.328 5.294 7.586 1.00 80.31 96 ALA A N 1
ATOM 728 C CA . ALA A 1 96 ? -8.708 4.344 8.624 1.00 80.31 96 ALA A CA 1
ATOM 729 C C . ALA A 1 96 ? -8.185 4.745 10.014 1.00 80.31 96 ALA A C 1
ATOM 731 O O . ALA A 1 96 ? -8.899 4.573 11.004 1.00 80.31 96 ALA A O 1
ATOM 732 N N . ILE A 1 97 ? -6.972 5.304 10.105 1.00 81.75 97 ILE A N 1
ATOM 733 C CA . ILE A 1 97 ? -6.427 5.835 11.363 1.00 81.75 97 ILE A CA 1
ATOM 734 C C . ILE A 1 97 ? -7.276 7.009 11.857 1.00 81.75 97 ILE A C 1
ATOM 736 O O . ILE A 1 97 ? -7.681 7.002 13.016 1.00 81.75 97 ILE A O 1
ATOM 740 N N . ALA A 1 98 ? -7.588 7.973 10.984 1.00 81.31 98 ALA A N 1
ATOM 741 C CA . ALA A 1 98 ? -8.391 9.143 11.339 1.00 81.31 98 ALA A CA 1
ATOM 742 C C . ALA A 1 98 ? -9.763 8.741 11.904 1.00 81.31 98 ALA A C 1
ATOM 744 O O . ALA A 1 98 ? -10.104 9.127 13.018 1.00 81.31 98 ALA A O 1
ATOM 745 N N . ALA A 1 99 ? -10.484 7.853 11.212 1.00 81.44 99 ALA A N 1
ATOM 746 C CA . ALA A 1 99 ? -11.794 7.385 11.666 1.00 81.44 99 ALA A CA 1
ATOM 747 C C . ALA A 1 99 ? -11.749 6.690 13.043 1.00 81.44 99 ALA A C 1
ATOM 749 O O . ALA A 1 99 ? -12.675 6.814 13.842 1.00 81.44 99 ALA A O 1
ATOM 750 N N . ASN A 1 100 ? -10.676 5.951 13.347 1.00 78.62 100 ASN A N 1
ATOM 751 C CA . ASN A 1 100 ? -10.535 5.290 14.648 1.00 78.62 100 ASN A CA 1
ATOM 752 C C . ASN A 1 100 ? -10.085 6.247 15.760 1.00 78.62 100 ASN A C 1
ATOM 754 O O . ASN A 1 100 ? -10.451 6.033 16.914 1.00 78.62 100 ASN A O 1
ATOM 758 N N . LEU A 1 101 ? -9.326 7.299 15.436 1.00 81.19 101 LEU A N 1
ATOM 759 C CA . LEU A 1 101 ? -9.007 8.368 16.384 1.00 81.19 101 LEU A CA 1
ATOM 760 C C . LEU A 1 101 ? -10.266 9.145 16.780 1.00 81.19 101 LEU A C 1
ATOM 762 O O . LEU A 1 101 ? -10.463 9.387 17.969 1.00 81.19 101 LEU A O 1
ATOM 766 N N . ASP A 1 102 ? -11.140 9.450 15.820 1.00 79.81 102 ASP A N 1
ATOM 767 C CA . ASP A 1 102 ? -12.424 10.108 16.084 1.00 79.81 102 ASP A CA 1
ATOM 768 C C . ASP A 1 102 ? -13.307 9.245 17.001 1.00 79.81 102 ASP A C 1
ATOM 770 O O . ASP A 1 102 ? -13.843 9.733 17.996 1.00 79.81 102 ASP A O 1
ATOM 774 N N . ASN A 1 103 ? -13.378 7.931 16.749 1.00 73.56 103 ASN A N 1
ATOM 775 C CA . ASN A 1 103 ? -14.090 6.996 17.628 1.00 73.56 103 ASN A CA 1
ATOM 776 C C . ASN A 1 103 ? -13.516 6.978 19.053 1.00 73.56 103 ASN A C 1
ATOM 778 O O . ASN A 1 103 ? -14.276 6.993 20.019 1.00 73.56 103 ASN A O 1
ATOM 782 N N . LEU A 1 104 ? -12.186 6.979 19.208 1.00 77.25 104 LEU A N 1
ATOM 783 C CA . LEU A 1 104 ? -11.546 7.039 20.527 1.00 77.25 104 LEU A CA 1
ATOM 784 C C . LEU A 1 104 ? -11.831 8.359 21.253 1.00 77.25 104 LEU A C 1
ATOM 786 O O . LEU A 1 104 ? -12.025 8.358 22.468 1.00 77.25 104 LEU A O 1
ATOM 790 N N . GLN A 1 105 ? -11.878 9.480 20.531 1.00 78.25 105 GLN A N 1
ATOM 791 C CA . GLN A 1 105 ? -12.252 10.771 21.107 1.00 78.25 105 GLN A CA 1
ATOM 792 C C . GLN A 1 105 ? -13.709 10.778 21.573 1.00 78.25 105 GLN A C 1
ATOM 794 O O . GLN A 1 105 ? -13.974 11.224 22.688 1.00 78.25 105 GLN A O 1
ATOM 799 N N . LEU A 1 106 ? -14.633 10.228 20.780 1.00 73.69 106 LEU A N 1
ATOM 800 C CA . LEU A 1 106 ? -16.044 10.098 21.155 1.00 73.69 106 LEU A CA 1
ATOM 801 C C . LEU A 1 106 ? -16.225 9.220 22.402 1.00 73.69 106 LEU A C 1
ATOM 803 O O . LEU A 1 106 ? -16.969 9.601 23.302 1.00 73.69 106 LEU A O 1
ATOM 807 N N . ILE A 1 107 ? -15.507 8.094 22.502 1.00 73.06 107 ILE A N 1
ATOM 808 C CA . ILE A 1 107 ? -15.515 7.242 23.706 1.00 73.06 107 ILE A CA 1
ATOM 809 C C . ILE A 1 107 ? -15.038 8.044 24.925 1.00 73.06 107 ILE A C 1
ATOM 811 O O . ILE A 1 107 ? -15.716 8.070 25.951 1.00 73.06 107 ILE A O 1
ATOM 815 N N . ASN A 1 108 ? -13.903 8.740 24.801 1.00 74.38 108 ASN A N 1
ATOM 816 C CA . ASN A 1 108 ? -13.296 9.483 25.908 1.00 74.38 108 ASN A CA 1
ATOM 817 C C . ASN A 1 108 ? -14.111 10.712 26.345 1.00 74.38 108 ASN A C 1
ATOM 819 O O . ASN A 1 108 ? -14.054 11.085 27.514 1.00 74.38 108 ASN A O 1
ATOM 823 N N . GLN A 1 109 ? -14.832 11.364 25.428 1.00 77.12 109 GLN A N 1
ATOM 824 C CA . GLN A 1 109 ? -15.578 12.595 25.712 1.00 77.12 109 GLN A CA 1
ATOM 825 C C . GLN A 1 109 ? -17.037 12.349 26.104 1.00 77.12 109 GLN A C 1
ATOM 827 O O . GLN A 1 109 ? -17.580 13.099 26.910 1.00 77.12 109 GLN A O 1
ATOM 832 N N . LEU A 1 110 ? -17.681 11.330 25.529 1.00 69.75 110 LEU A N 1
ATOM 833 C CA . LEU A 1 110 ? -19.123 11.105 25.671 1.00 69.75 110 LEU A CA 1
ATOM 834 C C . LEU A 1 110 ? -19.461 9.833 26.466 1.00 69.75 110 LEU A C 1
ATOM 836 O O . LEU A 1 110 ? -20.638 9.576 26.703 1.00 69.75 110 LEU A O 1
ATOM 840 N N . GLY A 1 111 ? -18.468 9.027 26.870 1.00 61.12 111 GLY A N 1
ATOM 841 C CA . GLY A 1 111 ? -18.697 7.773 27.605 1.00 61.12 111 GLY A CA 1
ATOM 842 C C . GLY A 1 111 ? -19.476 6.728 26.796 1.00 61.12 111 GLY A C 1
ATOM 843 O O . GLY A 1 111 ? -20.145 5.864 27.355 1.00 61.12 111 GLY A O 1
ATOM 844 N N . VAL A 1 112 ? -19.442 6.837 25.466 1.00 62.22 112 VAL A N 1
ATOM 845 C CA . VAL A 1 112 ? -20.207 6.002 24.532 1.00 62.22 112 VAL A CA 1
ATOM 846 C C . VAL A 1 112 ? -19.488 4.655 24.386 1.00 62.22 112 VAL A C 1
ATOM 848 O O . VAL A 1 112 ? -18.620 4.494 23.536 1.00 62.22 112 VAL A O 1
ATOM 851 N N . GLU A 1 113 ? -19.840 3.675 25.222 1.00 61.78 113 GLU A N 1
ATOM 852 C CA . GLU A 1 113 ? -19.200 2.342 25.286 1.00 61.78 113 GLU A CA 1
ATOM 853 C C . GLU A 1 113 ? -19.573 1.376 24.138 1.00 61.78 113 GLU A C 1
ATOM 855 O O . GLU A 1 113 ? -19.211 0.202 24.165 1.00 61.78 113 GLU A O 1
ATOM 860 N N . PHE A 1 114 ? -20.275 1.827 23.091 1.00 60.28 114 PHE A N 1
ATOM 861 C CA . PHE A 1 114 ? -20.710 0.942 21.995 1.00 60.28 114 PHE A CA 1
ATOM 862 C C . PHE A 1 114 ? -19.548 0.377 21.147 1.00 60.28 114 PHE A C 1
ATOM 864 O O . PHE A 1 114 ? -19.770 -0.528 20.341 1.00 60.28 114 PHE A O 1
ATOM 871 N N . ILE A 1 115 ? -18.317 0.885 21.306 1.00 62.84 115 ILE A N 1
ATOM 872 C CA . ILE A 1 115 ? -17.114 0.431 20.592 1.00 62.84 115 ILE A CA 1
ATOM 873 C C . ILE A 1 115 ? -16.019 0.092 21.611 1.00 62.84 115 ILE A C 1
ATOM 875 O O . ILE A 1 115 ? -15.636 0.942 22.411 1.00 62.84 115 ILE A O 1
ATOM 879 N N . ASP A 1 116 ? -15.469 -1.127 21.548 1.00 71.12 116 ASP A N 1
ATOM 880 C CA . ASP A 1 116 ? -14.338 -1.535 22.394 1.00 71.12 116 ASP A CA 1
ATOM 881 C C . ASP A 1 116 ? -13.082 -0.697 22.051 1.00 71.12 116 ASP A C 1
ATOM 883 O O . ASP A 1 116 ? -12.548 -0.815 20.937 1.00 71.12 116 ASP A O 1
ATOM 887 N N . PRO A 1 117 ? -12.560 0.124 22.984 1.00 70.56 117 PRO A N 1
ATOM 888 C CA . PRO A 1 117 ? -11.400 0.978 22.738 1.00 70.56 117 PRO A CA 1
ATOM 889 C C . PRO A 1 117 ? -10.140 0.178 22.381 1.00 70.56 117 PRO A C 1
ATOM 891 O O . PRO A 1 117 ? -9.290 0.667 21.633 1.00 70.56 117 PRO A O 1
ATOM 894 N N . ARG A 1 118 ? -10.015 -1.077 22.838 1.00 76.12 118 ARG A N 1
ATO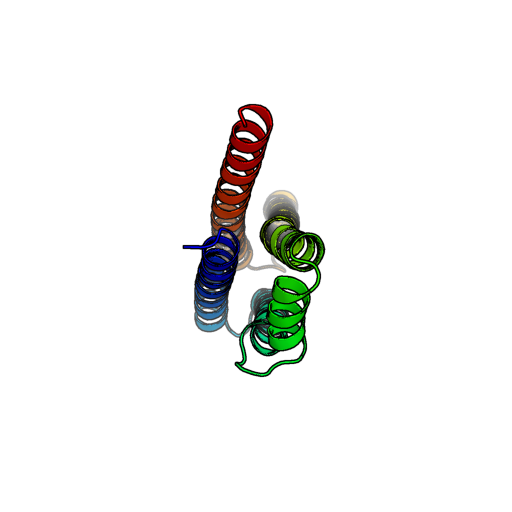M 895 C CA . ARG A 1 118 ? -8.877 -1.941 22.478 1.00 76.12 118 ARG A CA 1
ATOM 896 C C . ARG A 1 118 ? -8.884 -2.292 20.994 1.00 76.12 118 ARG A C 1
ATOM 898 O O . ARG A 1 118 ? -7.823 -2.330 20.372 1.00 76.12 118 ARG A O 1
ATOM 905 N N . SER A 1 119 ? -10.068 -2.497 20.416 1.00 72.88 119 SER A N 1
ATOM 906 C CA . SER A 1 119 ? -10.237 -2.773 18.986 1.00 72.88 119 SER A CA 1
ATOM 907 C C . SER A 1 119 ? -9.827 -1.573 18.124 1.00 72.88 119 SER A C 1
ATOM 909 O O . SER A 1 119 ? -9.122 -1.736 17.122 1.00 72.88 119 SER A O 1
ATOM 911 N N . ALA A 1 120 ? -10.194 -0.357 18.543 1.00 72.69 120 ALA A N 1
ATOM 912 C CA . ALA A 1 120 ? -9.813 0.873 17.848 1.00 72.69 120 ALA A CA 1
ATOM 913 C C . ALA A 1 120 ? -8.290 1.099 17.883 1.00 72.69 120 ALA A C 1
ATOM 915 O O . ALA A 1 120 ? -7.676 1.343 16.844 1.00 72.69 120 ALA A O 1
ATOM 916 N N . VAL A 1 121 ? -7.651 0.920 19.047 1.00 78.81 121 VAL A N 1
ATOM 917 C CA . VAL A 1 121 ? -6.185 1.017 19.188 1.00 78.81 121 VAL A CA 1
ATOM 918 C C . VAL A 1 121 ? -5.469 -0.027 18.328 1.00 78.81 121 VAL A C 1
ATOM 920 O O . VAL A 1 121 ? -4.526 0.303 17.607 1.00 78.81 121 VAL A O 1
ATOM 923 N N . TYR A 1 122 ? -5.928 -1.279 18.355 1.00 77.94 122 TYR A N 1
ATOM 924 C CA . TYR A 1 122 ? -5.342 -2.349 17.549 1.00 77.94 122 TYR A CA 1
ATOM 925 C C . TYR A 1 122 ? -5.429 -2.042 16.047 1.00 77.94 122 TYR A C 1
ATOM 927 O O . TYR A 1 122 ? -4.458 -2.211 15.309 1.00 77.94 122 TYR A O 1
ATOM 935 N N . THR A 1 123 ? -6.566 -1.503 15.610 1.00 76.06 123 THR A N 1
ATOM 936 C CA . THR A 1 123 ? -6.793 -1.085 14.224 1.00 76.06 123 THR A CA 1
ATOM 937 C C . THR A 1 123 ? -5.859 0.061 13.818 1.00 76.06 123 THR A C 1
ATOM 939 O O . THR A 1 123 ? -5.249 0.004 12.749 1.00 76.06 123 THR A O 1
ATOM 942 N N . ILE A 1 124 ? -5.657 1.059 14.687 1.00 79.75 124 ILE A N 1
ATOM 943 C CA . ILE A 1 124 ? -4.701 2.153 14.451 1.00 79.75 124 ILE A CA 1
ATOM 944 C C . ILE A 1 124 ? -3.282 1.608 14.263 1.00 79.75 124 ILE A C 1
ATOM 946 O O . ILE A 1 124 ? -2.599 2.017 13.324 1.00 79.75 124 ILE A O 1
ATOM 950 N N . ILE A 1 125 ? -2.838 0.665 15.100 1.00 83.19 125 ILE A N 1
ATOM 951 C CA . ILE A 1 125 ? -1.499 0.061 14.989 1.00 83.19 125 ILE A CA 1
ATOM 952 C C . ILE A 1 125 ? -1.345 -0.684 13.655 1.00 83.19 125 ILE A C 1
ATOM 954 O O . ILE A 1 125 ? -0.348 -0.491 12.955 1.00 83.19 125 ILE A O 1
ATOM 958 N N . GLN A 1 126 ? -2.337 -1.492 13.267 1.00 81.69 126 GLN A N 1
ATOM 959 C CA . GLN A 1 126 ? -2.308 -2.241 12.006 1.00 81.69 126 GLN A CA 1
ATOM 960 C C . GLN A 1 126 ? -2.214 -1.316 10.785 1.00 81.69 126 GLN A C 1
ATOM 962 O O . GLN A 1 126 ? -1.340 -1.499 9.933 1.00 81.69 126 GLN A O 1
ATOM 967 N N . TYR A 1 127 ? -3.065 -0.289 10.710 1.00 81.19 127 TYR A N 1
ATOM 968 C CA . TYR A 1 127 ? -3.025 0.661 9.597 1.00 81.19 127 TYR A CA 1
ATOM 969 C C . TYR A 1 127 ? -1.792 1.568 9.638 1.00 81.19 127 TYR A C 1
ATOM 971 O O . TYR A 1 127 ? -1.293 1.951 8.585 1.00 81.19 127 TYR A O 1
ATOM 979 N N . SER A 1 128 ? -1.230 1.854 10.814 1.00 83.75 128 SER A N 1
ATOM 980 C CA . SER A 1 128 ? 0.032 2.600 10.923 1.00 83.75 128 SER A CA 1
ATOM 981 C C . SER A 1 128 ? 1.202 1.811 10.340 1.00 83.75 128 SER A C 1
ATOM 983 O O . SER A 1 128 ? 2.010 2.370 9.600 1.00 83.75 128 SER A O 1
ATOM 985 N N . LEU A 1 129 ? 1.272 0.500 10.603 1.00 85.25 129 LEU A N 1
ATOM 986 C CA . LEU A 1 129 ? 2.281 -0.373 9.999 1.00 85.25 129 LEU A CA 1
ATOM 987 C C . LEU A 1 129 ? 2.107 -0.450 8.471 1.00 85.25 129 LEU A C 1
ATOM 989 O O . LEU A 1 129 ? 3.082 -0.327 7.729 1.00 85.25 129 LEU A O 1
ATOM 993 N N . LEU A 1 130 ? 0.864 -0.603 7.997 1.00 83.12 130 LEU A N 1
ATOM 994 C CA . LEU A 1 130 ? 0.535 -0.620 6.567 1.00 83.12 130 LEU A CA 1
ATOM 995 C C . LEU A 1 130 ? 0.934 0.701 5.883 1.00 83.12 130 LEU A C 1
ATOM 997 O O . LEU A 1 130 ? 1.556 0.697 4.816 1.00 83.12 130 LEU A O 1
ATOM 1001 N N . GLY A 1 131 ? 0.637 1.829 6.530 1.00 83.94 131 GLY A N 1
ATOM 1002 C CA . GLY A 1 131 ? 1.004 3.168 6.082 1.00 83.94 131 GLY A CA 1
ATOM 1003 C C . GLY A 1 131 ? 2.517 3.380 6.057 1.00 83.94 131 GLY A C 1
ATOM 1004 O O . GLY A 1 131 ? 3.042 3.873 5.061 1.00 83.94 131 GLY A O 1
ATOM 1005 N N . PHE A 1 132 ? 3.236 2.942 7.094 1.00 85.12 132 PHE A N 1
ATOM 1006 C CA . PHE A 1 132 ? 4.694 3.045 7.164 1.00 85.12 132 PHE A CA 1
ATOM 1007 C C . PHE A 1 132 ? 5.375 2.266 6.035 1.00 85.12 132 PHE A C 1
ATOM 1009 O O . PHE A 1 132 ? 6.220 2.807 5.323 1.00 85.12 132 PHE A O 1
ATOM 1016 N N . VAL A 1 133 ? 4.967 1.014 5.810 1.00 84.88 133 VAL A N 1
ATOM 1017 C CA . VAL A 1 133 ? 5.516 0.196 4.719 1.00 84.88 133 VAL A CA 1
ATOM 1018 C C . VAL A 1 133 ? 5.206 0.832 3.364 1.00 84.88 133 VAL A C 1
ATOM 1020 O O . VAL A 1 133 ? 6.092 0.941 2.515 1.00 84.88 133 VAL A O 1
ATOM 1023 N N . SER A 1 134 ? 3.985 1.339 3.178 1.00 85.50 134 SER A N 1
ATOM 1024 C CA . SER A 1 134 ? 3.599 2.070 1.966 1.00 85.50 134 SER A CA 1
ATOM 1025 C C . SER A 1 134 ? 4.475 3.302 1.728 1.00 85.50 134 SER A C 1
ATOM 1027 O O . SER A 1 134 ? 4.941 3.517 0.610 1.00 85.50 134 SER A O 1
ATOM 1029 N N . LEU A 1 135 ? 4.763 4.075 2.778 1.00 87.38 135 LEU A N 1
ATOM 1030 C CA . LEU A 1 135 ? 5.619 5.258 2.715 1.00 87.38 135 LEU A CA 1
ATOM 1031 C C . LEU A 1 135 ? 7.053 4.896 2.307 1.00 87.38 135 LEU A C 1
ATOM 1033 O O . LEU A 1 135 ? 7.611 5.527 1.411 1.00 87.38 135 LEU A O 1
ATOM 1037 N N . VAL A 1 136 ? 7.637 3.857 2.913 1.00 87.69 136 VAL A N 1
ATOM 1038 C CA . VAL A 1 136 ? 8.991 3.383 2.575 1.00 87.69 136 VA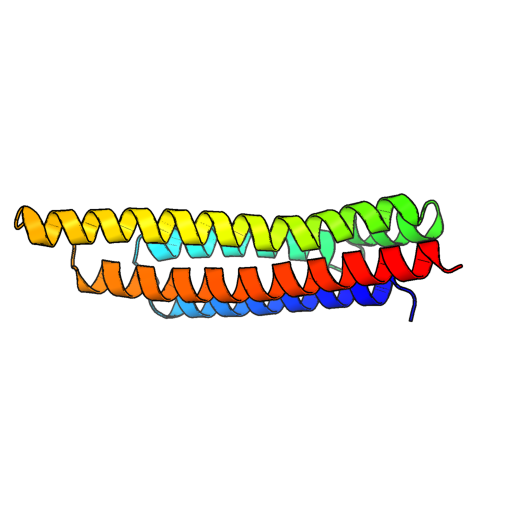L A CA 1
ATOM 1039 C C . VAL A 1 136 ? 9.078 3.023 1.093 1.00 87.69 136 VAL A C 1
ATOM 1041 O O . VAL A 1 136 ? 10.004 3.452 0.402 1.00 87.69 136 VAL A O 1
ATOM 1044 N N . PHE A 1 137 ? 8.093 2.289 0.570 1.00 82.62 137 PHE A N 1
ATOM 1045 C CA . PHE A 1 137 ? 8.063 1.933 -0.847 1.00 82.62 137 PHE A CA 1
ATOM 1046 C C . PHE A 1 137 ? 7.815 3.135 -1.763 1.00 82.62 137 PHE A C 1
ATOM 1048 O O . PHE A 1 137 ? 8.415 3.208 -2.836 1.00 82.62 137 PHE A O 1
ATOM 1055 N N . LEU A 1 138 ? 6.986 4.096 -1.352 1.00 84.44 138 LEU A N 1
ATOM 1056 C CA . LEU A 1 138 ? 6.777 5.337 -2.096 1.00 84.44 138 LEU A CA 1
ATOM 1057 C C . LEU A 1 138 ? 8.086 6.132 -2.215 1.00 84.44 138 LEU A C 1
ATOM 1059 O O . LEU A 1 138 ? 8.483 6.493 -3.323 1.00 84.44 138 LEU A O 1
ATOM 1063 N N . ILE A 1 139 ? 8.785 6.347 -1.095 1.00 85.00 139 ILE A N 1
ATOM 1064 C CA . ILE A 1 139 ? 10.068 7.062 -1.047 1.00 85.00 139 ILE A CA 1
ATOM 1065 C C . ILE A 1 139 ? 11.107 6.332 -1.897 1.00 85.00 139 ILE A C 1
ATOM 1067 O O . ILE A 1 139 ? 11.795 6.957 -2.702 1.00 85.00 139 ILE A O 1
ATOM 1071 N N . TRP A 1 140 ? 11.190 5.006 -1.779 1.00 82.75 140 TRP A N 1
ATOM 1072 C CA . TRP A 1 140 ? 12.130 4.214 -2.566 1.00 82.75 140 TRP A CA 1
ATOM 1073 C C . TRP A 1 140 ? 11.876 4.347 -4.077 1.00 82.75 140 TRP A C 1
ATOM 1075 O O . TRP A 1 140 ? 12.814 4.521 -4.857 1.00 82.75 140 TRP A O 1
ATOM 1085 N N . ASN A 1 141 ? 10.611 4.326 -4.505 1.00 77.94 141 ASN A N 1
ATOM 1086 C CA . ASN A 1 141 ? 10.259 4.536 -5.909 1.00 77.94 141 ASN A CA 1
ATOM 1087 C C . ASN A 1 141 ? 10.541 5.972 -6.381 1.00 77.94 141 ASN A C 1
ATOM 1089 O O . ASN A 1 141 ? 11.052 6.152 -7.486 1.00 77.94 141 ASN A O 1
ATOM 1093 N N . LEU A 1 142 ? 10.277 6.982 -5.547 1.00 77.25 142 LEU A N 1
ATOM 1094 C CA . LEU A 1 142 ? 10.560 8.392 -5.839 1.00 77.25 142 LEU A CA 1
ATOM 1095 C C . LEU A 1 142 ? 12.055 8.668 -6.015 1.00 77.25 142 LEU A C 1
ATOM 1097 O O . LEU A 1 142 ? 12.449 9.269 -7.014 1.00 77.25 142 LEU A O 1
ATOM 1101 N N . VAL A 1 143 ? 12.890 8.201 -5.082 1.00 82.38 143 VAL A N 1
ATOM 1102 C CA . VAL A 1 143 ? 14.352 8.383 -5.133 1.00 82.38 143 VAL A CA 1
ATOM 1103 C C . VAL A 1 143 ? 14.922 7.823 -6.431 1.00 82.38 143 VAL A C 1
ATOM 1105 O O . VAL A 1 143 ? 15.759 8.455 -7.076 1.00 82.38 143 VAL A O 1
ATOM 1108 N N . ASP A 1 144 ? 14.439 6.663 -6.860 1.00 71.81 144 ASP A N 1
ATOM 1109 C CA . ASP A 1 144 ? 14.919 6.056 -8.094 1.00 71.81 144 ASP A CA 1
ATOM 1110 C C . ASP A 1 144 ? 14.375 6.726 -9.351 1.00 71.81 144 ASP A C 1
ATOM 1112 O O . ASP A 1 144 ? 15.101 6.815 -10.340 1.00 71.81 144 ASP A O 1
ATOM 1116 N N . LEU A 1 145 ? 13.150 7.258 -9.319 1.00 73.31 145 LEU A N 1
ATOM 1117 C CA . LEU A 1 145 ? 12.629 8.073 -10.414 1.00 73.31 145 LEU A CA 1
ATOM 1118 C C . LEU A 1 145 ? 13.490 9.330 -10.619 1.00 73.31 145 LEU A C 1
ATOM 1120 O O . LEU A 1 145 ? 13.806 9.694 -11.752 1.00 73.31 145 LEU A O 1
ATOM 1124 N N . ILE A 1 146 ? 13.907 9.963 -9.517 1.00 77.00 146 ILE A N 1
ATOM 1125 C CA . ILE A 1 146 ? 14.793 11.133 -9.525 1.00 77.00 146 ILE A CA 1
ATOM 1126 C C . ILE A 1 146 ? 16.172 10.751 -10.081 1.00 77.00 146 ILE A C 1
ATOM 1128 O O . ILE A 1 146 ? 16.673 11.420 -10.983 1.00 77.00 146 ILE A O 1
ATOM 1132 N N . ARG A 1 147 ? 16.762 9.641 -9.616 1.00 76.06 147 ARG A N 1
ATOM 1133 C CA . ARG A 1 147 ? 18.058 9.145 -10.117 1.00 76.06 147 ARG A CA 1
ATOM 1134 C C . ARG A 1 147 ? 18.018 8.782 -11.601 1.00 76.06 147 ARG A C 1
ATOM 1136 O O . ARG A 1 147 ? 18.953 9.102 -12.327 1.00 76.06 147 ARG A O 1
ATOM 1143 N N . ALA A 1 148 ? 16.940 8.149 -12.064 1.00 66.88 148 ALA A N 1
ATOM 1144 C CA . ALA A 1 148 ? 16.765 7.794 -13.470 1.00 66.88 148 ALA A CA 1
ATOM 1145 C C . ALA A 1 148 ? 16.648 9.035 -14.370 1.00 66.88 148 ALA A C 1
ATOM 1147 O O . ALA A 1 148 ? 17.216 9.051 -15.459 1.00 66.88 148 ALA A O 1
ATOM 1148 N N . ARG A 1 149 ? 15.966 10.092 -13.906 1.00 64.44 149 ARG A N 1
ATOM 1149 C CA . ARG A 1 149 ? 15.907 11.380 -14.617 1.00 64.44 149 ARG A CA 1
ATOM 1150 C C . ARG A 1 149 ? 17.255 12.101 -14.636 1.00 64.44 149 ARG A C 1
ATOM 1152 O O . ARG A 1 149 ? 17.629 12.609 -15.684 1.00 64.44 149 ARG A O 1
ATOM 1159 N N . GLY A 1 150 ? 17.989 12.098 -13.523 1.00 64.19 150 GLY A N 1
ATOM 1160 C CA . GLY A 1 150 ? 19.328 12.693 -13.458 1.00 64.19 150 GLY A CA 1
ATOM 1161 C C . GLY A 1 150 ? 20.326 12.011 -14.399 1.00 64.19 150 GLY A C 1
ATOM 1162 O O . GLY A 1 150 ? 21.075 12.687 -15.091 1.00 64.19 150 GLY A O 1
ATOM 1163 N N . ALA A 1 151 ? 20.284 10.678 -14.500 1.00 58.66 151 ALA A N 1
ATOM 1164 C CA . ALA A 1 151 ? 21.124 9.929 -15.435 1.00 58.66 151 ALA A CA 1
ATOM 1165 C C . ALA A 1 151 ? 20.766 10.186 -16.912 1.00 58.66 151 ALA A C 1
ATOM 1167 O O . ALA A 1 151 ? 21.655 10.201 -17.753 1.00 58.66 151 ALA A O 1
ATOM 1168 N N . ALA A 1 152 ? 19.485 10.408 -17.225 1.00 56.97 152 ALA A N 1
ATOM 1169 C CA . ALA A 1 152 ? 19.026 10.721 -18.581 1.00 56.97 152 ALA A CA 1
ATOM 1170 C C . ALA A 1 152 ? 19.318 12.168 -19.018 1.00 56.97 152 ALA A C 1
ATOM 1172 O O . ALA A 1 152 ? 19.321 12.444 -20.207 1.00 56.97 152 ALA A O 1
ATOM 1173 N N . GLN A 1 153 ? 19.530 13.091 -18.075 1.00 57.91 153 GLN A N 1
ATOM 1174 C CA . GL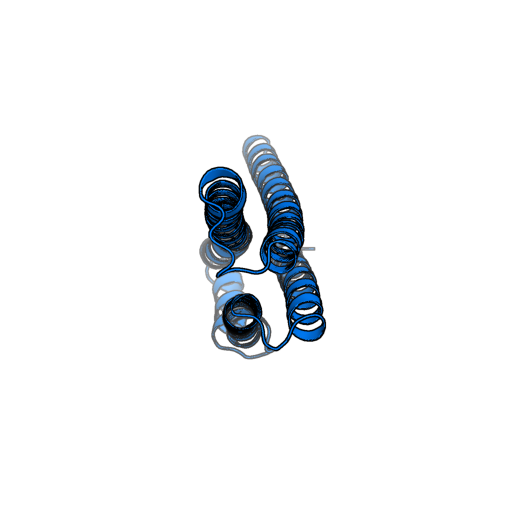N A 1 153 ? 19.941 14.472 -18.363 1.00 57.91 153 GLN A CA 1
ATOM 1175 C C . GLN A 1 153 ? 21.462 14.629 -18.511 1.00 57.91 153 GLN A C 1
ATOM 1177 O O . GLN A 1 153 ? 21.916 15.646 -19.023 1.00 57.91 153 GLN A O 1
ATOM 1182 N N . ALA A 1 154 ? 22.238 13.653 -18.032 1.00 52.56 154 ALA A N 1
ATOM 1183 C CA . ALA A 1 154 ? 23.700 13.648 -18.088 1.00 52.56 154 ALA A CA 1
ATOM 1184 C C . ALA A 1 154 ? 24.274 12.857 -19.283 1.00 52.56 154 ALA A C 1
ATOM 1186 O O . ALA A 1 154 ? 25.493 12.830 -19.448 1.00 52.56 154 ALA A O 1
ATOM 1187 N N . ALA A 1 155 ? 23.417 12.196 -20.066 1.00 49.44 155 ALA A N 1
ATOM 1188 C CA . ALA A 1 155 ? 23.749 11.432 -21.270 1.00 49.44 155 ALA A CA 1
ATOM 1189 C C . ALA A 1 155 ? 23.280 12.185 -22.518 1.00 49.44 155 ALA A C 1
ATOM 1191 O O . ALA A 1 155 ? 23.980 12.080 -23.548 1.00 49.44 155 ALA A O 1
#

pLDDT: mean 70.49, std 10.48, range [48.09, 87.69]

Sequence (155 aa):
MSGVLKVARRTLIWVFAMGSILLGFSALNPFSSTALVMRLLMLILAVILAAGLFPNSYLHRFAVSSLDQRPERGSRLMVMISVFGPLVFLVISASAIAANLDNLQLINQLGVEFIDPRSAVYTIIQYSLLGFVSLVFLIWNLVDLIRARGAAQAA